Protein AF-A0A920PDF7-F1 (afdb_monomer)

Radius of gyration: 22.21 Å; Cα contacts (8 Å, |Δi|>4): 99; chains: 1; bounding box: 42×29×65 Å

Nearest PDB structures (foldseek):
  5xgu-assembly2_B  TM=8.754E-01  e=6.637E-08  Escherichia coli DEC6A
  5xgu-assembly1_A  TM=8.538E-01  e=9.259E-08  Escherichia coli DEC6A
  7did-assembly1_A  TM=8.863E-01  e=1.120E-05  Mycoplasmoides genitalium G37
  7dcy-assembly1_A  TM=8.753E-01  e=1.048E-05  Mycoplasmoides genitalium G37
  6d6r-assembly1_K  TM=7.369E-01  e=8.495E-04  Homo sapiens

Solvent-accessible surface area (backbone atoms only — not comparable to full-atom values): 8034 Å² total; per-residue (Å²): 137,87,86,71,81,82,87,69,58,58,78,65,80,87,43,36,76,98,75,75,34,67,77,78,79,69,58,93,46,46,92,85,32,70,64,18,48,48,48,58,54,52,51,52,54,54,71,73,45,90,67,83,89,70,93,71,76,83,53,72,65,50,48,51,54,18,51,51,52,37,50,50,51,54,51,50,55,51,50,52,52,51,53,51,51,53,52,48,52,61,64,47,62,86,49,70,92,66,86,79,61,60,47,80,78,45,79,55,99,63,29,36,33,33,35,34,61,101,46,99,42,75,46,78,49,68,62,131

Foldseek 3Di:
DPPDDDDFFAPDQPADVVVPGSHDFDADCVPPAVRNVVVVVVVVVVVVPPDDDDPDDPDPVSHVSRVVRRVVVVVVVVVVVVVVLVVLVVVCPVVPPHDFDWDFPAADPQFTWTQTPPRRHIDTDGDD

Secondary structure (DSSP, 8-state):
--SSPPP---SS---BGGGTBSS----S-TTT-HHHHHHHHHHHHHHHS--SS--PPPPHHHHHHHHHHHHHHHHHHHHHHHHHHHHHHHHGGGGTT----EEEEEEETTEEEEEESSS--EEEEE--

pLDDT: mean 88.41, std 11.27, range [51.91, 97.62]

Structure (mmCIF, N/CA/C/O backbone):
data_AF-A0A920PDF7-F1
#
_entry.id   AF-A0A920PDF7-F1
#
loop_
_atom_site.group_PDB
_atom_site.id
_atom_site.type_symbol
_atom_site.label_atom_id
_atom_site.label_alt_id
_atom_site.label_comp_id
_atom_site.label_asym_id
_atom_site.label_entity_id
_atom_site.label_seq_id
_atom_site.pdbx_PDB_ins_code
_atom_site.Cartn_x
_atom_site.Cartn_y
_atom_site.Cartn_z
_atom_site.occupancy
_atom_site.B_iso_or_equiv
_atom_site.auth_seq_id
_atom_site.auth_comp_id
_atom_site.auth_asym_id
_atom_site.auth_atom_id
_atom_site.pdbx_PDB_model_num
ATOM 1 N N . MET A 1 1 ? -10.737 -7.160 -1.649 1.00 52.16 1 MET A N 1
ATOM 2 C CA . MET A 1 1 ? -10.207 -8.232 -2.529 1.00 52.16 1 MET A CA 1
ATOM 3 C C . MET A 1 1 ? -8.946 -8.833 -1.899 1.00 52.16 1 MET A C 1
ATOM 5 O O . MET A 1 1 ? -7.897 -8.208 -1.963 1.00 52.16 1 MET A O 1
ATOM 9 N N . ARG A 1 2 ? -9.042 -9.983 -1.214 1.00 69.50 2 ARG A N 1
ATOM 10 C CA . ARG A 1 2 ? -7.902 -10.618 -0.501 1.00 69.50 2 ARG A CA 1
ATOM 11 C C . ARG A 1 2 ? -7.334 -11.860 -1.208 1.00 69.50 2 ARG A C 1
ATOM 13 O O . ARG A 1 2 ? -6.313 -12.382 -0.788 1.00 69.50 2 ARG A O 1
ATOM 20 N N . THR A 1 3 ? -7.988 -12.320 -2.272 1.00 79.25 3 THR A N 1
ATOM 21 C CA . THR A 1 3 ? -7.678 -13.577 -2.974 1.00 79.25 3 THR A CA 1
ATOM 22 C C . THR A 1 3 ? -6.736 -13.412 -4.168 1.00 79.25 3 THR A C 1
ATOM 24 O O . THR A 1 3 ? -6.178 -14.392 -4.650 1.00 79.25 3 THR A O 1
ATOM 27 N N . MET A 1 4 ? -6.544 -12.184 -4.657 1.00 86.44 4 MET A N 1
ATOM 28 C CA . MET A 1 4 ? -5.701 -11.915 -5.823 1.00 86.44 4 MET A CA 1
ATOM 29 C C . MET A 1 4 ? -4.222 -11.838 -5.439 1.00 86.44 4 MET A C 1
ATOM 31 O O . MET A 1 4 ? -3.861 -11.296 -4.392 1.00 86.44 4 MET A O 1
ATOM 35 N N . LYS A 1 5 ? -3.350 -12.333 -6.326 1.00 86.50 5 LYS A N 1
ATOM 36 C CA . LYS A 1 5 ? -1.901 -12.135 -6.198 1.00 86.50 5 LYS A CA 1
ATOM 37 C C . LYS A 1 5 ? -1.566 -10.650 -6.344 1.00 86.50 5 LYS A C 1
ATOM 39 O O . LYS A 1 5 ? -2.165 -9.948 -7.156 1.00 86.50 5 LYS A O 1
ATOM 44 N N . LYS A 1 6 ? -0.571 -10.183 -5.586 1.00 87.75 6 LYS A N 1
ATOM 45 C CA . LYS A 1 6 ? -0.028 -8.831 -5.756 1.00 87.75 6 LYS A CA 1
ATOM 46 C C . LYS A 1 6 ? 0.672 -8.719 -7.113 1.00 87.75 6 LYS A C 1
ATOM 48 O O . LYS A 1 6 ? 1.440 -9.609 -7.484 1.00 87.75 6 LYS A O 1
ATOM 53 N N . ALA A 1 7 ? 0.411 -7.629 -7.831 1.00 91.81 7 ALA A N 1
ATOM 54 C CA . ALA A 1 7 ? 1.152 -7.288 -9.039 1.00 91.81 7 ALA A CA 1
ATOM 55 C C . ALA A 1 7 ? 2.625 -6.995 -8.698 1.00 91.81 7 ALA A C 1
ATOM 57 O O . ALA A 1 7 ? 2.946 -6.598 -7.577 1.00 91.81 7 ALA A O 1
ATOM 58 N N . ARG A 1 8 ? 3.522 -7.224 -9.661 1.00 92.75 8 ARG A N 1
ATOM 59 C CA . ARG A 1 8 ? 4.964 -6.976 -9.531 1.00 92.75 8 ARG A CA 1
ATOM 60 C C . ARG A 1 8 ? 5.560 -6.569 -10.869 1.00 92.75 8 ARG A C 1
ATOM 62 O O . ARG A 1 8 ? 5.058 -6.993 -11.911 1.00 92.75 8 ARG A O 1
ATOM 69 N N . TYR A 1 9 ? 6.664 -5.831 -10.840 1.00 93.44 9 TYR A N 1
ATOM 70 C CA . TYR A 1 9 ? 7.480 -5.644 -12.036 1.00 93.44 9 TYR A CA 1
ATOM 71 C C . TYR A 1 9 ? 8.238 -6.936 -12.342 1.00 93.44 9 TYR A C 1
ATOM 73 O O . TYR A 1 9 ? 8.679 -7.654 -11.442 1.00 93.44 9 TYR A O 1
ATOM 81 N N . SER A 1 10 ? 8.382 -7.249 -13.624 1.00 90.38 10 SER A N 1
ATOM 82 C CA . SER A 1 10 ? 9.150 -8.398 -14.093 1.00 90.38 10 SER A CA 1
ATOM 83 C C . SER A 1 10 ? 9.658 -8.129 -15.503 1.00 90.38 10 SER A C 1
ATOM 85 O O . SER A 1 10 ? 8.970 -7.486 -16.292 1.00 90.38 10 SER A O 1
ATOM 87 N N . GLU A 1 11 ? 10.836 -8.658 -15.839 1.00 84.81 11 GLU A N 1
ATOM 88 C CA . GLU A 1 11 ? 11.276 -8.717 -17.239 1.00 84.81 11 GLU A CA 1
ATOM 89 C C . GLU A 1 11 ? 10.453 -9.724 -18.056 1.00 84.81 11 GLU A C 1
ATOM 91 O O . GLU A 1 11 ? 10.360 -9.621 -19.281 1.00 84.81 11 GLU A O 1
ATOM 96 N N . SER A 1 12 ? 9.887 -10.725 -17.372 1.00 80.69 12 SER A N 1
ATOM 97 C CA . SER A 1 12 ? 9.023 -11.723 -17.985 1.00 80.69 12 SER A CA 1
ATOM 98 C C . SER A 1 12 ? 7.666 -11.101 -18.311 1.00 80.69 12 SER A C 1
ATOM 100 O O . SER A 1 12 ? 7.287 -10.077 -17.743 1.00 80.69 12 SER A O 1
ATOM 102 N N . LYS A 1 13 ? 6.917 -11.718 -19.230 1.00 76.69 13 LYS A N 1
ATOM 103 C CA . LYS A 1 13 ? 5.597 -11.244 -19.669 1.00 76.69 13 LYS A CA 1
ATOM 104 C C . LYS A 1 13 ? 4.476 -12.105 -19.065 1.00 76.69 13 LYS A C 1
ATOM 106 O O . LYS A 1 13 ? 3.869 -12.876 -19.801 1.00 76.69 13 LYS A O 1
ATOM 111 N N . PRO A 1 14 ? 4.192 -12.034 -17.751 1.00 77.69 14 PRO A N 1
ATOM 112 C CA . PRO A 1 14 ? 3.172 -12.881 -17.135 1.00 77.69 14 PRO A CA 1
ATOM 113 C C . PRO A 1 14 ? 1.732 -12.452 -17.470 1.00 77.69 14 PRO A C 1
ATOM 115 O O . PRO A 1 14 ? 0.797 -13.144 -17.080 1.00 77.69 14 PRO A O 1
ATOM 118 N N . GLY A 1 15 ? 1.544 -11.312 -18.146 1.00 88.25 15 GLY A N 1
ATOM 119 C CA . GLY A 1 15 ? 0.241 -10.672 -18.319 1.00 88.25 15 GLY A CA 1
ATOM 120 C C . GLY A 1 15 ? -0.255 -9.972 -17.052 1.00 88.25 15 GLY A C 1
ATOM 121 O O . GLY A 1 15 ? 0.361 -10.044 -15.986 1.00 88.25 15 GLY A O 1
ATOM 122 N N . HIS A 1 16 ? -1.373 -9.260 -17.175 1.00 93.62 16 HIS A N 1
ATOM 123 C CA . HIS A 1 16 ? -2.021 -8.554 -16.076 1.00 93.62 16 HIS A CA 1
ATOM 124 C C . HIS A 1 16 ? -3.463 -9.037 -15.902 1.00 93.62 16 HIS A C 1
ATOM 126 O O . HIS A 1 16 ? -4.397 -8.476 -16.474 1.00 93.62 16 HIS A O 1
ATOM 132 N N . TYR A 1 17 ? -3.644 -10.054 -15.052 1.00 91.31 17 TYR A N 1
ATOM 133 C CA . TYR A 1 17 ? -4.920 -10.750 -14.845 1.00 91.31 17 TYR A CA 1
ATOM 134 C C . TYR A 1 17 ? -6.102 -9.804 -14.591 1.00 91.31 17 TYR A C 1
ATOM 136 O O . TYR A 1 17 ? -7.077 -9.827 -15.331 1.00 91.31 17 TYR A O 1
ATOM 144 N N . CYS A 1 18 ? -5.989 -8.899 -13.611 1.00 90.69 18 CYS A N 1
ATOM 145 C CA . CYS A 1 18 ? -7.093 -8.003 -13.243 1.00 90.69 18 CYS A CA 1
ATOM 146 C C . CYS A 1 18 ? -7.454 -6.967 -14.320 1.00 90.69 18 CYS A C 1
ATOM 148 O O . CYS A 1 18 ? -8.488 -6.323 -14.198 1.00 90.69 18 CYS A O 1
ATOM 150 N N . LEU A 1 19 ? -6.601 -6.774 -15.332 1.00 92.25 19 LEU A N 1
ATOM 151 C CA . LEU A 1 19 ? -6.864 -5.857 -16.445 1.00 92.25 19 LEU A CA 1
ATOM 152 C C . LEU A 1 19 ? -7.193 -6.605 -17.746 1.00 92.25 19 LEU A C 1
ATOM 154 O O . LEU A 1 19 ? -7.508 -5.965 -18.739 1.00 92.25 19 LEU A O 1
ATOM 158 N N . GLY A 1 20 ? -7.084 -7.938 -17.770 1.00 93.50 20 GLY A N 1
ATOM 159 C CA . GLY A 1 20 ? -7.307 -8.734 -18.979 1.00 93.50 20 GLY A CA 1
ATOM 160 C C . GLY A 1 20 ? -6.288 -8.500 -20.102 1.00 93.50 20 GLY A C 1
ATOM 161 O O . GLY A 1 20 ? -6.557 -8.866 -21.241 1.00 93.50 20 GLY A O 1
ATOM 162 N N . PHE A 1 21 ? -5.124 -7.902 -19.818 1.00 93.81 21 PHE A N 1
ATOM 163 C CA . PHE A 1 21 ? -4.102 -7.623 -20.834 1.00 93.81 21 PHE A CA 1
ATOM 164 C C . PHE A 1 21 ? -2.972 -8.649 -20.815 1.00 93.81 21 PHE A C 1
ATOM 166 O O . PHE A 1 21 ? -2.384 -8.927 -19.769 1.00 93.81 21 PHE A O 1
ATOM 173 N N . GLU A 1 22 ? -2.591 -9.143 -21.992 1.00 92.06 22 GLU A N 1
ATOM 174 C CA . GLU A 1 22 ? -1.417 -10.010 -22.158 1.00 92.06 22 GLU A CA 1
ATOM 175 C C . GLU A 1 22 ? -0.101 -9.239 -21.957 1.00 92.06 22 GLU A C 1
ATOM 177 O O . GLU A 1 22 ? 0.888 -9.765 -21.439 1.00 92.06 22 GLU A O 1
ATOM 182 N N . HIS A 1 23 ? -0.074 -7.964 -22.348 1.00 91.62 23 HIS A N 1
ATOM 183 C CA . HIS A 1 23 ? 1.090 -7.094 -22.225 1.00 91.62 23 HIS A CA 1
ATOM 184 C C . HIS A 1 23 ? 0.690 -5.791 -21.544 1.00 91.62 23 HIS A C 1
ATOM 186 O O . HIS A 1 23 ? -0.129 -5.033 -22.056 1.00 91.62 23 HIS A O 1
ATOM 192 N N . TYR A 1 24 ? 1.295 -5.526 -20.389 1.00 93.00 24 TYR A N 1
ATOM 193 C CA . TYR A 1 24 ? 1.068 -4.308 -19.626 1.00 93.00 24 TYR A CA 1
ATOM 194 C C . TYR A 1 24 ? 2.375 -3.838 -18.992 1.00 93.00 24 TYR A C 1
ATOM 196 O O . TYR A 1 24 ? 3.153 -4.645 -18.485 1.00 93.00 24 TYR A O 1
ATOM 204 N N . ALA A 1 25 ? 2.605 -2.529 -19.018 1.00 92.62 25 ALA A N 1
ATOM 205 C CA . ALA A 1 25 ? 3.722 -1.884 -18.346 1.00 92.62 25 ALA A CA 1
ATOM 206 C C . ALA A 1 25 ? 3.309 -0.480 -17.895 1.00 92.62 25 ALA A C 1
ATOM 208 O O . ALA A 1 25 ? 2.562 0.211 -18.589 1.00 92.62 25 ALA A O 1
ATOM 209 N N . HIS A 1 26 ? 3.827 -0.038 -16.749 1.00 95.12 26 HIS A N 1
ATOM 210 C CA . HIS A 1 26 ? 3.691 1.355 -16.340 1.00 95.12 26 HIS A CA 1
ATOM 211 C C . HIS A 1 26 ? 4.575 2.264 -17.209 1.00 95.12 26 HIS A C 1
ATOM 213 O O . HIS A 1 26 ? 5.705 1.916 -17.548 1.00 95.12 26 HIS A O 1
ATOM 219 N N . PHE A 1 27 ? 4.047 3.434 -17.578 1.00 94.56 27 PHE A N 1
ATOM 220 C CA . PHE A 1 27 ? 4.717 4.377 -18.484 1.00 94.56 27 PHE A CA 1
ATOM 221 C C . PHE A 1 27 ? 4.468 5.856 -18.150 1.00 94.56 27 PHE A C 1
ATOM 223 O O . PHE A 1 27 ? 5.314 6.709 -18.395 1.00 94.56 27 PHE A O 1
ATOM 230 N N . THR A 1 28 ? 3.301 6.184 -17.601 1.00 95.94 28 THR A N 1
ATOM 231 C CA . THR A 1 28 ? 2.779 7.556 -17.531 1.00 95.94 28 THR A CA 1
ATOM 232 C C . THR A 1 28 ? 3.232 8.358 -16.309 1.00 95.94 28 THR A C 1
ATOM 234 O O . THR A 1 28 ? 2.752 9.468 -16.096 1.00 95.94 28 THR A O 1
ATOM 237 N N . SER A 1 29 ? 4.110 7.837 -15.448 1.00 96.69 29 SER A N 1
ATOM 238 C CA . SER A 1 29 ? 4.519 8.527 -14.211 1.00 96.69 29 SER A CA 1
ATOM 239 C C . SER A 1 29 ? 6.020 8.413 -13.881 1.00 96.69 29 SER A C 1
ATOM 241 O O . SER A 1 29 ? 6.369 8.009 -12.768 1.00 96.69 29 SER A O 1
ATOM 243 N N . PRO A 1 30 ? 6.926 8.830 -14.790 1.00 95.12 30 PRO A N 1
ATOM 244 C CA . PRO A 1 30 ? 8.381 8.710 -14.614 1.00 95.12 30 PRO A CA 1
ATOM 245 C C . PRO A 1 30 ? 8.958 9.519 -13.443 1.00 95.12 30 PRO A C 1
ATOM 247 O O . PRO A 1 30 ? 10.041 9.197 -12.968 1.00 95.12 30 PRO A O 1
ATOM 250 N N . ILE A 1 31 ? 8.252 10.548 -12.960 1.00 96.88 31 ILE A N 1
ATOM 251 C CA . ILE A 1 31 ? 8.692 11.370 -11.816 1.00 96.88 31 ILE A CA 1
ATOM 252 C C . ILE A 1 31 ? 8.615 10.587 -10.495 1.00 96.88 31 ILE A C 1
ATOM 254 O O . ILE A 1 31 ? 9.428 10.800 -9.604 1.00 96.88 31 ILE A O 1
ATOM 258 N N . ARG A 1 32 ? 7.652 9.666 -10.365 1.00 96.19 32 ARG A N 1
ATOM 259 C CA . ARG A 1 32 ? 7.334 8.974 -9.099 1.00 96.19 32 ARG A CA 1
ATOM 260 C C . ARG A 1 32 ? 7.467 7.450 -9.157 1.00 96.19 32 ARG A C 1
ATOM 262 O O . ARG A 1 32 ? 7.263 6.787 -8.147 1.00 96.19 32 ARG A O 1
ATOM 269 N N . ARG A 1 33 ? 7.776 6.880 -10.326 1.00 95.81 33 ARG A N 1
ATOM 270 C CA . ARG A 1 33 ? 7.992 5.439 -10.525 1.00 95.81 33 ARG A CA 1
ATOM 271 C C . ARG A 1 33 ? 9.218 5.218 -11.401 1.00 95.81 33 ARG A C 1
ATOM 273 O O . ARG A 1 33 ? 9.239 5.616 -1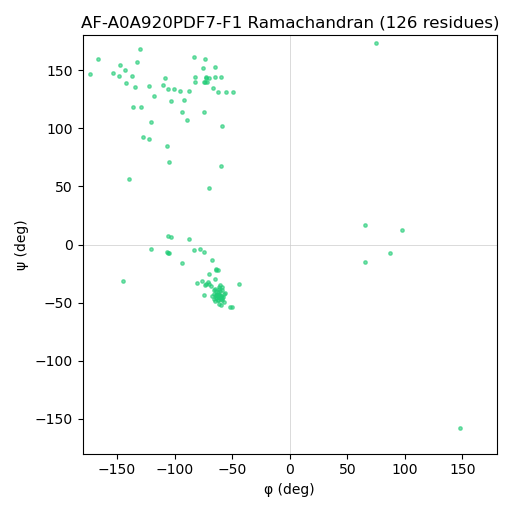2.563 1.00 95.81 33 ARG A O 1
ATOM 280 N N . TYR A 1 34 ? 10.231 4.552 -10.854 1.00 95.81 34 TYR A N 1
ATOM 281 C CA . TYR A 1 34 ? 11.461 4.265 -11.593 1.00 95.81 34 TYR A CA 1
ATOM 282 C C . TYR A 1 34 ? 11.240 3.381 -12.841 1.00 95.81 34 TYR A C 1
ATOM 284 O O . TYR A 1 34 ? 11.828 3.685 -13.881 1.00 95.81 34 TYR A O 1
ATOM 292 N N . PRO A 1 35 ? 10.349 2.367 -12.833 1.00 95.12 35 PRO A N 1
ATOM 293 C CA . PRO A 1 35 ? 10.032 1.604 -14.045 1.00 95.12 35 PRO A CA 1
ATOM 294 C C . PRO A 1 35 ? 9.532 2.471 -15.212 1.00 95.12 35 PRO A C 1
ATOM 296 O O . PRO A 1 35 ? 10.005 2.309 -16.337 1.00 95.12 35 PRO A O 1
ATOM 299 N N . ASP A 1 36 ? 8.675 3.462 -14.948 1.00 95.62 36 ASP A N 1
ATOM 300 C CA . ASP A 1 36 ? 8.177 4.416 -15.949 1.00 95.62 36 ASP A CA 1
ATOM 301 C C . ASP A 1 36 ? 9.289 5.299 -16.538 1.00 95.62 36 ASP A C 1
ATOM 303 O O . ASP A 1 36 ? 9.137 5.820 -17.639 1.00 95.62 36 ASP A O 1
ATOM 307 N N . LEU A 1 37 ? 10.420 5.466 -15.844 1.00 94.94 37 LEU A N 1
ATOM 308 C CA . LEU A 1 37 ? 11.610 6.145 -16.367 1.00 94.94 37 LEU A CA 1
ATOM 309 C C . LEU A 1 37 ? 12.451 5.220 -17.263 1.00 94.94 37 LEU A C 1
ATOM 311 O O . LEU A 1 37 ? 13.082 5.669 -18.224 1.00 94.94 37 LEU A O 1
ATOM 315 N N . VAL A 1 38 ? 12.468 3.921 -16.960 1.00 92.94 38 VAL A N 1
ATOM 316 C CA . VAL A 1 38 ? 13.233 2.903 -17.694 1.00 92.94 38 VAL A CA 1
ATOM 317 C C . VAL A 1 38 ? 12.578 2.573 -19.038 1.00 92.94 38 VAL A C 1
ATOM 319 O O . VAL A 1 38 ? 13.272 2.533 -20.057 1.00 92.94 38 VAL A O 1
ATOM 322 N N . VAL A 1 39 ? 11.254 2.410 -19.081 1.00 92.00 39 VAL A N 1
ATOM 323 C CA . VAL A 1 39 ? 10.501 2.087 -20.309 1.00 92.00 39 VAL A CA 1
ATOM 324 C C . VAL A 1 39 ? 10.799 3.043 -21.483 1.00 92.00 39 VAL A C 1
ATOM 326 O O . VAL A 1 39 ? 11.220 2.561 -22.538 1.00 92.00 39 VAL A O 1
ATOM 329 N N . PRO A 1 40 ? 10.684 4.382 -21.361 1.00 91.06 40 PRO A N 1
ATOM 330 C CA . PRO A 1 40 ? 10.990 5.295 -22.462 1.00 91.06 40 PRO A CA 1
ATOM 331 C C . PRO A 1 40 ? 12.468 5.268 -22.873 1.00 91.06 40 PRO A C 1
ATOM 333 O O . PRO A 1 40 ? 12.772 5.487 -24.046 1.00 91.06 40 PRO A O 1
ATOM 336 N N . ARG A 1 41 ? 13.406 4.980 -21.955 1.00 90.62 41 ARG A N 1
ATOM 337 C CA . ARG A 1 41 ? 14.834 4.810 -22.295 1.00 90.62 41 ARG A CA 1
ATOM 338 C C . ARG A 1 41 ? 15.042 3.581 -23.175 1.00 90.62 41 ARG A C 1
ATOM 340 O O . ARG A 1 41 ? 15.779 3.653 -24.159 1.00 90.62 41 ARG A O 1
ATOM 347 N N . ILE A 1 42 ? 14.361 2.484 -22.848 1.00 88.06 42 ILE A N 1
ATOM 348 C CA . ILE A 1 42 ? 14.351 1.265 -23.658 1.00 88.06 42 ILE A CA 1
ATOM 349 C C . ILE A 1 42 ? 13.759 1.566 -25.040 1.00 88.06 42 ILE A C 1
ATOM 351 O O . ILE A 1 42 ? 14.418 1.293 -26.042 1.00 88.06 42 ILE A O 1
ATOM 355 N N . ILE A 1 43 ? 12.583 2.200 -25.109 1.00 88.12 43 ILE A N 1
ATOM 356 C CA . ILE A 1 43 ? 11.927 2.564 -26.378 1.00 88.12 43 ILE A CA 1
ATOM 357 C C . ILE A 1 43 ? 12.848 3.436 -27.244 1.00 88.12 43 ILE A C 1
ATOM 359 O O . ILE A 1 43 ? 13.098 3.104 -28.399 1.00 88.12 43 ILE A O 1
ATOM 363 N N . LYS A 1 44 ? 13.437 4.506 -26.689 1.00 88.44 44 LYS A N 1
ATOM 364 C CA . LYS A 1 44 ? 14.379 5.376 -27.421 1.00 88.44 44 LYS A CA 1
ATOM 365 C C . LYS A 1 44 ? 15.594 4.611 -27.950 1.00 88.44 44 LYS A C 1
ATOM 367 O O . LYS A 1 44 ? 16.041 4.874 -29.065 1.00 88.44 44 LYS A O 1
ATOM 372 N N . LYS A 1 45 ? 16.132 3.666 -27.171 1.00 84.06 45 LYS A N 1
ATOM 373 C CA . LYS A 1 45 ? 17.240 2.804 -27.604 1.00 84.06 45 LYS A CA 1
ATOM 374 C C . LYS A 1 45 ? 16.830 1.917 -28.783 1.00 84.06 45 LYS A C 1
ATOM 376 O O . LYS A 1 45 ? 17.623 1.769 -29.706 1.00 84.06 45 LYS A O 1
ATOM 381 N N . TYR A 1 46 ? 15.611 1.378 -28.775 1.00 80.75 46 TYR A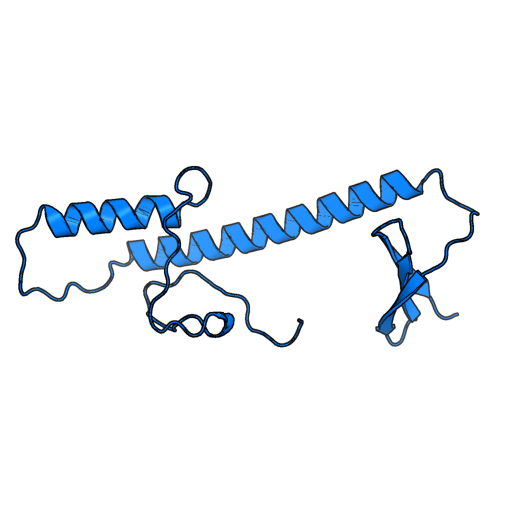 N 1
ATOM 382 C CA . TYR A 1 46 ? 15.070 0.605 -29.896 1.00 80.75 46 TYR A CA 1
ATOM 383 C C . TYR A 1 46 ? 14.791 1.457 -31.137 1.00 80.75 46 TYR A C 1
ATOM 385 O O . TYR A 1 46 ? 15.030 0.981 -32.235 1.00 80.75 46 TYR A O 1
ATOM 393 N N . LEU A 1 47 ? 14.349 2.708 -30.987 1.00 83.94 47 LEU A N 1
ATOM 394 C CA . LEU A 1 47 ? 14.091 3.598 -32.127 1.00 83.94 47 LEU A CA 1
ATOM 395 C C . LEU A 1 47 ? 15.377 4.109 -32.800 1.00 83.94 47 LEU A C 1
ATOM 397 O O . LEU A 1 47 ? 15.400 4.296 -34.010 1.00 83.94 47 LEU A O 1
ATOM 401 N N . LYS A 1 48 ? 16.455 4.338 -32.035 1.00 80.19 48 LYS A N 1
ATOM 402 C CA . LYS A 1 48 ? 17.755 4.786 -32.582 1.00 80.19 48 LYS A CA 1
ATOM 403 C C . LYS A 1 48 ? 18.544 3.668 -33.257 1.00 80.19 48 LYS A C 1
ATOM 405 O O . LYS A 1 48 ? 19.342 3.916 -34.155 1.00 80.19 48 LYS A O 1
ATOM 410 N N . ILE A 1 49 ? 18.383 2.445 -32.770 1.00 67.06 49 ILE A N 1
ATOM 411 C CA . ILE A 1 49 ? 19.056 1.275 -33.309 1.00 67.06 49 ILE A CA 1
ATOM 412 C C . ILE A 1 49 ? 18.136 0.722 -34.401 1.00 67.06 49 ILE A C 1
ATOM 414 O O . ILE A 1 49 ? 17.113 0.132 -34.084 1.00 67.06 49 ILE A O 1
ATOM 418 N N . ASN A 1 50 ? 18.502 0.887 -35.674 1.00 59.19 50 ASN A N 1
ATOM 419 C CA . ASN A 1 50 ? 17.745 0.403 -36.839 1.00 59.19 50 ASN A CA 1
ATOM 420 C C . ASN A 1 50 ? 17.788 -1.144 -36.958 1.00 59.19 50 ASN A C 1
ATOM 422 O O . ASN A 1 50 ? 18.160 -1.707 -37.984 1.00 59.19 50 ASN A O 1
ATOM 426 N N . VAL A 1 51 ? 17.515 -1.863 -35.864 1.00 55.69 51 VAL A N 1
ATOM 427 C CA . VAL A 1 51 ? 17.674 -3.317 -35.750 1.00 55.69 51 VAL A CA 1
ATOM 428 C C . VAL A 1 51 ? 16.304 -3.962 -35.770 1.00 55.69 51 VAL A C 1
ATOM 430 O O . VAL A 1 51 ? 15.728 -4.362 -34.760 1.00 55.69 51 VAL A O 1
ATOM 433 N N . LEU A 1 52 ? 15.855 -4.169 -36.999 1.00 54.12 52 LEU A N 1
ATOM 434 C CA . LEU A 1 52 ? 15.284 -5.450 -37.366 1.00 54.12 52 LEU A CA 1
ATOM 435 C C . LEU A 1 52 ? 16.337 -6.544 -37.043 1.00 54.12 52 LEU A C 1
ATOM 437 O O . LEU A 1 52 ? 17.493 -6.432 -37.443 1.00 54.12 52 LEU A O 1
ATOM 441 N N . LYS A 1 53 ? 15.925 -7.619 -36.352 1.00 51.91 53 LYS A N 1
ATOM 442 C CA . LYS A 1 53 ? 16.549 -8.972 -36.357 1.00 51.91 53 LYS A CA 1
ATOM 443 C C . LYS A 1 53 ? 17.544 -9.440 -35.270 1.00 51.91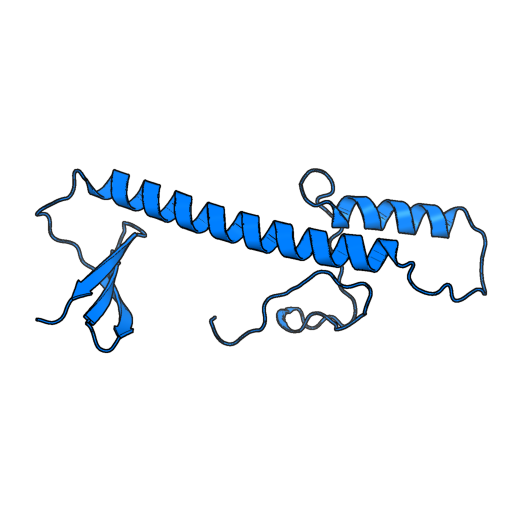 53 LYS A C 1
ATOM 445 O O . LYS A 1 53 ? 18.067 -10.539 -35.428 1.00 51.91 53 LYS A O 1
ATOM 450 N N . LYS A 1 54 ? 17.753 -8.789 -34.115 1.00 52.41 54 LYS A N 1
ATOM 451 C CA . LYS A 1 54 ? 18.426 -9.480 -32.976 1.00 52.41 54 LYS A CA 1
ATOM 45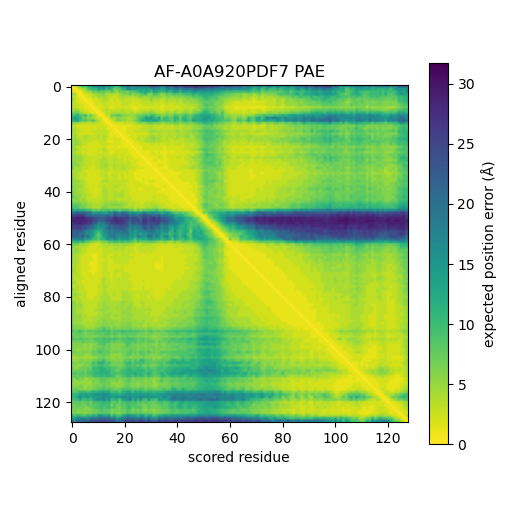2 C C . LYS A 1 54 ? 17.554 -9.540 -31.723 1.00 52.41 54 LYS A C 1
ATOM 454 O O . LYS A 1 54 ? 17.428 -8.550 -31.008 1.00 52.41 54 LYS A O 1
ATOM 459 N N . LYS A 1 55 ? 17.009 -10.734 -31.429 1.00 53.44 55 LYS A N 1
ATOM 460 C CA . LYS A 1 55 ? 16.475 -11.087 -30.102 1.00 53.44 55 LYS A CA 1
ATOM 461 C C . LYS A 1 55 ? 17.616 -10.933 -29.095 1.00 53.44 55 LYS A C 1
ATOM 463 O O . LYS A 1 55 ? 18.521 -11.762 -29.047 1.00 53.44 55 LYS A O 1
ATOM 468 N N . ARG A 1 56 ? 17.615 -9.841 -28.333 1.00 59.91 56 ARG A N 1
ATOM 469 C CA . ARG A 1 56 ? 18.541 -9.664 -27.214 1.00 59.91 56 ARG A CA 1
ATOM 470 C C . ARG A 1 56 ? 17.914 -10.285 -25.973 1.00 59.91 56 ARG A C 1
ATOM 472 O O . ARG A 1 56 ? 16.737 -10.055 -25.709 1.00 59.91 56 ARG A O 1
ATOM 479 N N . LYS A 1 57 ? 18.696 -11.088 -25.246 1.00 59.25 57 LYS A N 1
ATOM 480 C CA . LYS A 1 57 ? 18.294 -11.583 -23.928 1.00 59.25 57 LYS A CA 1
ATOM 481 C C . LYS A 1 57 ? 18.065 -10.380 -22.999 1.00 59.25 57 LYS A C 1
ATOM 483 O O . LYS A 1 57 ? 18.797 -9.391 -23.138 1.00 59.25 57 LYS A O 1
ATOM 488 N N . PRO A 1 58 ? 17.076 -10.443 -22.094 1.00 61.88 58 PRO A N 1
ATOM 489 C CA . PRO A 1 58 ? 16.970 -9.483 -21.004 1.00 61.88 58 PRO A CA 1
ATOM 490 C C . PRO A 1 58 ? 18.328 -9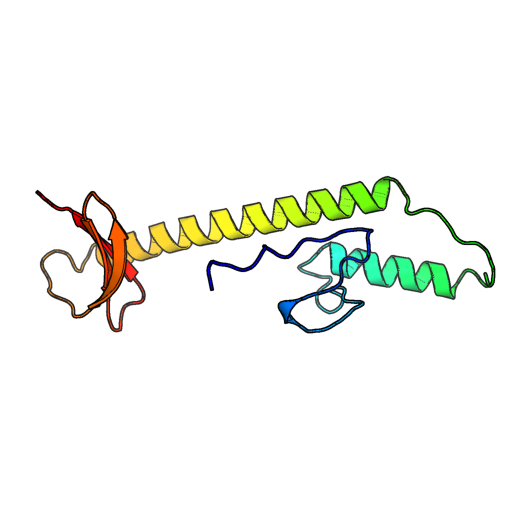.364 -20.308 1.00 61.88 58 PRO A C 1
ATOM 492 O O . PRO A 1 58 ? 18.999 -10.369 -20.071 1.00 61.88 58 PRO A O 1
ATOM 495 N N . SER A 1 59 ? 18.799 -8.139 -20.082 1.00 73.19 59 SER A N 1
ATOM 496 C CA . SER A 1 59 ? 20.035 -7.952 -19.324 1.00 73.19 59 SER A CA 1
ATOM 497 C C . SER A 1 59 ? 19.761 -8.258 -17.858 1.00 73.19 59 SER A C 1
ATOM 499 O O . SER A 1 59 ? 18.718 -7.833 -17.367 1.00 73.19 59 SER A O 1
ATOM 501 N N . SER A 1 60 ? 20.722 -8.850 -17.147 1.00 82.81 60 SER A N 1
ATOM 502 C CA . SER A 1 60 ? 20.695 -9.005 -15.680 1.00 82.81 60 SER A CA 1
ATOM 503 C C . SER A 1 60 ? 20.252 -7.729 -14.947 1.00 82.81 60 SER A C 1
ATOM 505 O O . SER A 1 60 ? 19.504 -7.790 -13.980 1.00 82.81 60 SER A O 1
ATOM 507 N N . LEU A 1 61 ? 20.613 -6.562 -15.487 1.00 87.12 61 LEU A N 1
ATOM 508 C CA . LEU A 1 61 ? 20.187 -5.255 -14.992 1.00 87.12 61 LEU A CA 1
ATOM 509 C C . LEU A 1 61 ? 18.655 -5.043 -14.975 1.00 87.12 61 LEU A C 1
ATOM 511 O O . LEU A 1 61 ? 18.145 -4.380 -14.084 1.00 87.12 61 LEU A O 1
ATOM 515 N N . LEU A 1 62 ? 17.895 -5.561 -15.949 1.00 88.75 62 LEU A N 1
ATOM 516 C CA . LEU A 1 62 ? 16.432 -5.386 -15.982 1.00 88.75 62 LEU A CA 1
ATOM 517 C C . LEU A 1 62 ? 15.737 -6.249 -14.931 1.00 88.75 62 LEU A C 1
ATOM 519 O O . LEU A 1 62 ? 14.738 -5.809 -14.358 1.00 88.75 62 LEU A O 1
ATOM 523 N N . MET A 1 63 ? 16.276 -7.440 -14.672 1.00 90.44 63 MET A N 1
ATOM 524 C CA . MET A 1 63 ? 15.837 -8.299 -13.578 1.00 90.44 63 MET A CA 1
ATOM 525 C C . MET A 1 63 ? 16.019 -7.580 -12.238 1.00 90.44 63 MET A C 1
ATOM 527 O O . MET A 1 63 ? 15.041 -7.391 -11.518 1.00 90.44 63 MET A O 1
ATOM 531 N N . GLU A 1 64 ? 17.222 -7.063 -11.976 1.00 92.88 64 GLU A N 1
ATOM 532 C CA . GLU A 1 64 ? 17.551 -6.324 -10.750 1.00 92.88 64 GLU A CA 1
ATOM 533 C C . GLU A 1 64 ? 16.661 -5.085 -10.560 1.00 92.88 64 GLU A C 1
ATOM 535 O O . GLU A 1 64 ? 16.042 -4.910 -9.510 1.00 92.88 64 GLU A O 1
ATOM 540 N N . ILE A 1 65 ? 16.500 -4.264 -11.606 1.00 93.75 65 ILE A N 1
ATOM 541 C CA . ILE A 1 65 ? 15.610 -3.091 -11.582 1.00 93.75 65 ILE A CA 1
ATOM 542 C C . ILE A 1 65 ? 14.170 -3.497 -11.242 1.00 93.75 65 ILE A C 1
ATOM 544 O O . ILE A 1 65 ? 13.498 -2.800 -10.476 1.00 93.75 65 ILE A O 1
ATOM 548 N N . SER A 1 66 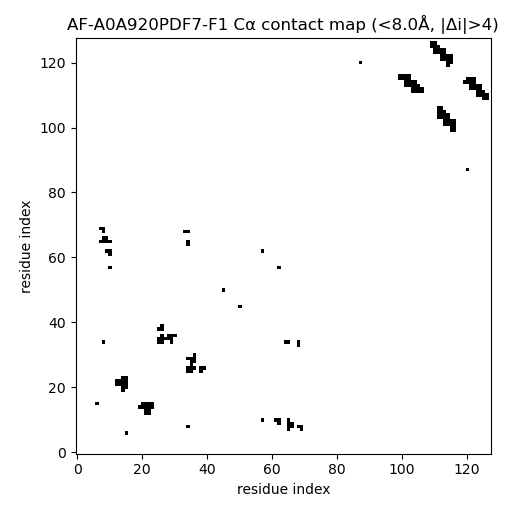? 13.675 -4.592 -11.824 1.00 93.69 66 SER A N 1
ATOM 549 C CA . SER A 1 66 ? 12.301 -5.062 -11.615 1.00 93.69 66 SER A CA 1
ATOM 550 C C . SER A 1 66 ? 12.084 -5.556 -10.183 1.00 93.69 66 SER A C 1
ATOM 552 O O . SER A 1 66 ? 11.083 -5.204 -9.548 1.00 93.69 66 SER A O 1
ATOM 554 N N . GLU A 1 67 ? 13.027 -6.336 -9.657 1.00 94.44 67 GLU A N 1
ATOM 555 C CA . GLU A 1 67 ? 12.992 -6.846 -8.285 1.00 94.44 67 GLU A CA 1
ATOM 556 C C . GLU A 1 67 ? 13.083 -5.709 -7.268 1.00 94.44 67 GLU A C 1
ATOM 558 O O . GLU A 1 67 ? 12.222 -5.599 -6.390 1.00 94.44 67 GLU A O 1
ATOM 563 N N . GLN A 1 68 ? 14.048 -4.804 -7.440 1.00 96.25 68 GLN A N 1
ATOM 564 C CA . GLN A 1 68 ? 14.217 -3.650 -6.563 1.00 96.25 68 GLN A CA 1
ATOM 565 C C . GLN A 1 68 ? 12.982 -2.744 -6.584 1.00 96.25 68 GLN A C 1
ATOM 567 O O . GLN A 1 68 ? 12.496 -2.349 -5.525 1.00 96.25 68 GLN A O 1
ATOM 572 N N . SER A 1 69 ? 12.432 -2.445 -7.766 1.00 96.69 69 SER A N 1
ATOM 573 C CA . SER A 1 69 ? 11.235 -1.598 -7.883 1.00 96.69 69 SER A CA 1
ATOM 574 C C . SER A 1 69 ? 10.029 -2.231 -7.187 1.00 96.69 69 S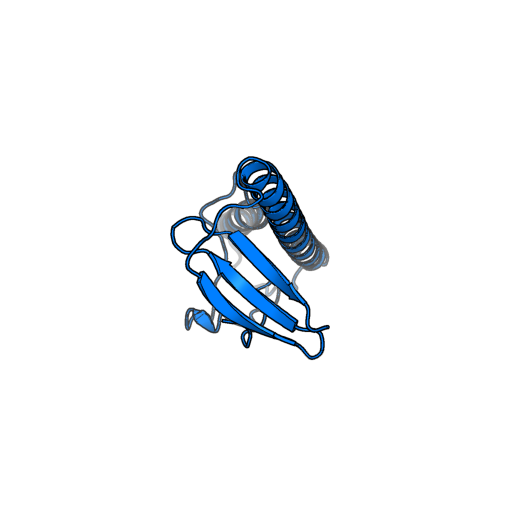ER A C 1
ATOM 576 O O . SER A 1 69 ? 9.296 -1.541 -6.483 1.00 96.69 69 SER A O 1
ATOM 578 N N . THR A 1 70 ? 9.858 -3.550 -7.321 1.00 96.12 70 THR A N 1
ATOM 579 C CA . THR A 1 70 ? 8.792 -4.292 -6.631 1.00 96.12 70 THR A CA 1
ATOM 580 C C . THR A 1 70 ? 8.983 -4.248 -5.115 1.00 96.12 70 THR A C 1
ATOM 582 O O . THR A 1 70 ? 8.033 -3.993 -4.375 1.00 96.12 70 THR A O 1
ATOM 585 N N . HIS A 1 71 ? 10.209 -4.471 -4.634 1.00 96.94 71 HIS A N 1
ATOM 586 C CA . HIS A 1 71 ? 10.506 -4.451 -3.205 1.00 96.94 71 HIS A CA 1
ATOM 587 C C . HIS A 1 71 ? 10.276 -3.062 -2.593 1.00 96.94 71 HIS A C 1
ATOM 589 O O . HIS A 1 71 ? 9.655 -2.949 -1.535 1.00 96.94 71 HIS A O 1
ATOM 595 N N . MET A 1 72 ? 10.712 -2.002 -3.281 1.00 97.25 72 MET A N 1
ATOM 596 C CA . MET A 1 72 ? 10.493 -0.623 -2.842 1.00 97.25 72 MET A CA 1
ATOM 597 C C . MET A 1 72 ? 9.010 -0.242 -2.840 1.00 97.25 72 MET A C 1
ATOM 599 O O . MET A 1 72 ? 8.571 0.416 -1.901 1.00 97.25 72 MET A O 1
ATOM 603 N N . GLU A 1 73 ? 8.226 -0.692 -3.824 1.00 96.38 73 GLU A N 1
ATOM 604 C CA . GLU A 1 73 ? 6.775 -0.461 -3.851 1.00 96.38 73 GLU A CA 1
ATOM 605 C C . GLU A 1 73 ? 6.083 -1.123 -2.652 1.00 96.38 73 GLU A C 1
ATOM 607 O O . GLU A 1 73 ? 5.336 -0.471 -1.923 1.00 96.38 73 GLU A O 1
ATOM 612 N N . ILE A 1 74 ? 6.402 -2.389 -2.369 1.00 95.69 74 ILE A N 1
ATOM 613 C CA . ILE A 1 74 ? 5.854 -3.103 -1.206 1.00 95.69 74 ILE A CA 1
ATOM 614 C C . ILE A 1 74 ? 6.255 -2.414 0.104 1.00 95.69 74 ILE A C 1
ATOM 616 O O . ILE A 1 74 ? 5.417 -2.261 0.996 1.00 95.69 74 ILE A O 1
ATOM 620 N N . LYS A 1 75 ? 7.519 -1.990 0.222 1.00 96.69 75 LYS A N 1
ATOM 621 C CA . LYS A 1 75 ? 8.023 -1.282 1.403 1.00 96.69 75 LYS A CA 1
ATOM 622 C C . LYS A 1 75 ? 7.296 0.047 1.608 1.00 96.69 75 LYS A C 1
ATOM 624 O O . LYS A 1 75 ? 6.834 0.307 2.716 1.00 96.69 75 LYS A O 1
ATOM 629 N N . ALA A 1 76 ? 7.146 0.849 0.554 1.00 96.62 76 ALA A N 1
ATOM 630 C CA . ALA A 1 76 ? 6.430 2.121 0.609 1.00 96.62 76 ALA A CA 1
ATOM 631 C C . ALA A 1 76 ? 4.969 1.927 1.045 1.00 96.62 76 ALA A C 1
ATOM 633 O O . ALA A 1 76 ? 4.526 2.589 1.979 1.00 96.62 76 ALA A O 1
ATOM 634 N N . MET A 1 77 ? 4.259 0.953 0.462 1.00 95.44 77 MET A N 1
ATOM 635 C CA . MET A 1 77 ? 2.881 0.623 0.855 1.00 95.44 77 MET A CA 1
ATOM 636 C C . MET A 1 77 ? 2.768 0.169 2.317 1.00 95.44 77 MET A C 1
ATOM 638 O O . MET A 1 77 ? 1.763 0.436 2.972 1.00 95.44 77 MET A O 1
ATOM 642 N N . SER A 1 78 ? 3.761 -0.566 2.828 1.00 95.69 78 SER A N 1
ATOM 643 C CA . SER A 1 78 ? 3.780 -1.001 4.229 1.00 95.69 78 SER A CA 1
ATOM 644 C C . SER A 1 78 ? 3.915 0.189 5.175 1.00 95.69 78 SER A C 1
ATOM 646 O O . SER A 1 78 ? 3.151 0.298 6.129 1.00 95.69 78 SER A O 1
ATOM 648 N N . ILE A 1 79 ? 4.855 1.087 4.879 1.00 97.62 79 ILE A N 1
ATOM 649 C CA . ILE A 1 79 ? 5.106 2.294 5.675 1.00 97.62 79 ILE A CA 1
ATOM 650 C C . ILE A 1 79 ? 3.888 3.218 5.640 1.00 97.62 79 ILE A C 1
ATOM 652 O O . ILE A 1 79 ? 3.464 3.722 6.674 1.00 97.62 79 ILE A O 1
ATOM 656 N N . GLU A 1 80 ? 3.286 3.413 4.467 1.00 96.44 80 GLU A N 1
ATOM 657 C CA . GLU A 1 80 ? 2.079 4.227 4.322 1.00 96.44 80 GLU A CA 1
ATOM 658 C C . GLU A 1 80 ? 0.938 3.704 5.205 1.00 96.44 80 GLU A C 1
ATOM 660 O O . GLU A 1 80 ? 0.315 4.478 5.930 1.00 96.44 80 GLU A O 1
ATOM 665 N N . ARG A 1 81 ? 0.707 2.385 5.219 1.00 92.75 81 ARG A N 1
ATOM 666 C CA . ARG A 1 81 ? -0.307 1.763 6.088 1.00 92.75 81 ARG A CA 1
ATOM 667 C C . ARG A 1 81 ? -0.025 1.983 7.569 1.00 92.75 81 ARG A C 1
ATOM 669 O O . ARG A 1 81 ? -0.955 2.270 8.318 1.00 92.75 81 ARG A O 1
ATOM 676 N N . GLU A 1 82 ? 1.230 1.852 7.985 1.00 95.56 82 GLU A N 1
ATOM 677 C CA . GLU A 1 82 ? 1.640 2.072 9.373 1.00 95.56 82 GLU A CA 1
ATOM 678 C C . GLU A 1 82 ? 1.428 3.531 9.796 1.00 95.56 82 GLU A C 1
ATOM 680 O O . GLU A 1 82 ? 0.812 3.793 10.829 1.00 95.56 82 GLU A O 1
ATOM 685 N N . ILE A 1 83 ? 1.845 4.485 8.957 1.00 96.88 83 ILE A N 1
ATOM 686 C CA . ILE A 1 83 ? 1.651 5.919 9.207 1.00 96.88 83 ILE A CA 1
ATOM 687 C C . ILE A 1 83 ? 0.161 6.259 9.263 1.00 96.88 83 ILE A C 1
ATOM 689 O O . ILE A 1 83 ? -0.260 6.985 10.161 1.00 96.88 83 ILE A O 1
ATOM 693 N N . ILE A 1 84 ? -0.653 5.729 8.347 1.00 94.00 84 ILE A N 1
ATOM 694 C CA . ILE A 1 84 ? -2.108 5.923 8.378 1.00 94.00 84 ILE A CA 1
ATOM 695 C C . ILE A 1 84 ? -2.691 5.368 9.682 1.00 94.00 84 ILE A C 1
ATOM 697 O O . ILE A 1 84 ? -3.488 6.051 10.320 1.00 94.00 84 ILE A O 1
ATOM 701 N N . GLY A 1 85 ? -2.273 4.175 10.116 1.00 92.12 85 GLY A N 1
ATOM 702 C CA . GLY A 1 85 ? -2.695 3.591 11.392 1.00 92.12 85 GLY A CA 1
ATOM 703 C C . GLY A 1 85 ? -2.339 4.474 12.589 1.00 92.12 85 GLY A C 1
ATOM 704 O O . GLY A 1 85 ? -3.197 4.762 13.423 1.00 92.12 85 GLY A O 1
ATOM 705 N N . LEU A 1 86 ? -1.107 4.983 12.629 1.00 94.81 86 LEU A N 1
ATOM 706 C CA . LEU A 1 86 ? -0.651 5.909 13.665 1.00 94.81 86 LEU A CA 1
ATOM 707 C C . LEU A 1 86 ? -1.468 7.209 13.667 1.00 94.81 86 LEU A C 1
ATOM 709 O O . LEU A 1 86 ? -1.906 7.661 14.723 1.00 94.81 86 LEU A O 1
ATOM 713 N N . ARG A 1 87 ? -1.720 7.797 12.493 1.00 94.25 87 ARG A N 1
ATOM 714 C CA . ARG A 1 87 ? -2.521 9.025 12.370 1.00 94.25 87 ARG A CA 1
ATOM 715 C C . ARG A 1 87 ? -3.978 8.810 12.767 1.00 94.25 87 ARG A C 1
ATOM 717 O O . ARG A 1 87 ? -4.541 9.665 13.442 1.00 94.25 87 ARG A O 1
ATOM 724 N N . ARG A 1 88 ? -4.568 7.666 12.415 1.00 93.38 88 ARG A N 1
ATOM 725 C CA . ARG A 1 88 ? -5.915 7.271 12.855 1.00 93.38 88 ARG A CA 1
ATOM 726 C C . ARG A 1 88 ? -5.988 7.136 14.376 1.00 93.38 88 ARG A C 1
ATOM 728 O O . ARG A 1 88 ? -6.914 7.660 14.981 1.00 93.38 88 ARG A O 1
ATOM 735 N N . ALA A 1 89 ? -4.998 6.494 14.998 1.00 92.62 89 ALA A N 1
ATOM 736 C CA . ALA A 1 89 ? -4.939 6.370 16.453 1.00 92.62 89 ALA A CA 1
ATOM 737 C C . ALA A 1 89 ? -4.807 7.738 17.141 1.00 92.62 89 ALA A C 1
ATOM 739 O O . ALA A 1 89 ? -5.525 8.000 18.099 1.00 92.62 89 ALA A O 1
ATOM 740 N N . GLN A 1 90 ? -3.946 8.622 16.617 1.00 94.06 90 GLN A N 1
ATOM 741 C CA . GLN A 1 90 ? -3.806 10.000 17.106 1.00 94.06 90 GLN A CA 1
ATOM 742 C C . GLN A 1 90 ? -5.121 10.778 17.005 1.00 94.06 90 GLN A C 1
ATOM 744 O O . GLN A 1 90 ? -5.509 11.441 17.958 1.00 94.06 90 GLN A O 1
ATOM 749 N N . PHE A 1 91 ? -5.821 10.660 15.876 1.00 92.44 91 PHE A N 1
ATOM 750 C CA . PHE A 1 91 ? -7.116 11.303 15.667 1.00 92.44 91 PHE A CA 1
ATOM 751 C C . PHE A 1 91 ? -8.170 10.837 16.685 1.00 92.44 91 PHE A C 1
ATOM 753 O O . PHE A 1 91 ? -8.916 11.651 17.214 1.00 92.44 91 PHE A O 1
ATOM 760 N N . MET A 1 92 ? -8.195 9.544 17.021 1.00 93.50 92 MET A N 1
ATOM 761 C CA . MET A 1 92 ? -9.167 8.985 17.970 1.00 93.50 92 MET A CA 1
ATOM 762 C C . MET A 1 92 ? -8.845 9.254 19.448 1.00 93.50 92 MET A C 1
ATOM 764 O O . MET A 1 92 ? -9.643 8.884 20.310 1.00 93.50 92 MET A O 1
ATOM 768 N N . MET A 1 93 ? -7.709 9.883 19.777 1.00 94.06 93 MET A N 1
ATOM 769 C CA . MET A 1 93 ? -7.343 10.157 21.175 1.00 94.06 93 MET A CA 1
ATOM 770 C C . MET A 1 93 ? -8.367 11.053 21.885 1.00 94.06 93 MET A C 1
ATOM 772 O O . MET A 1 93 ? -8.634 10.853 23.066 1.00 94.06 93 MET A O 1
ATOM 776 N N . GLU A 1 94 ? -8.968 12.002 21.168 1.00 92.69 94 GLU A N 1
ATOM 777 C CA . GLU A 1 94 ? -9.982 12.926 21.707 1.00 92.69 94 GLU A CA 1
ATOM 778 C C . GLU A 1 94 ? -11.399 12.319 21.737 1.00 92.69 94 GLU A C 1
ATOM 780 O O . GLU A 1 94 ? -12.343 12.904 22.272 1.00 92.69 94 GLU A O 1
ATOM 785 N N . GLU A 1 95 ? -11.553 11.111 21.197 1.00 91.94 95 GLU A N 1
ATOM 786 C CA . GLU A 1 95 ? -12.833 10.421 21.034 1.00 91.94 95 GLU A CA 1
ATOM 787 C C . GLU A 1 95 ? -13.022 9.271 22.043 1.00 91.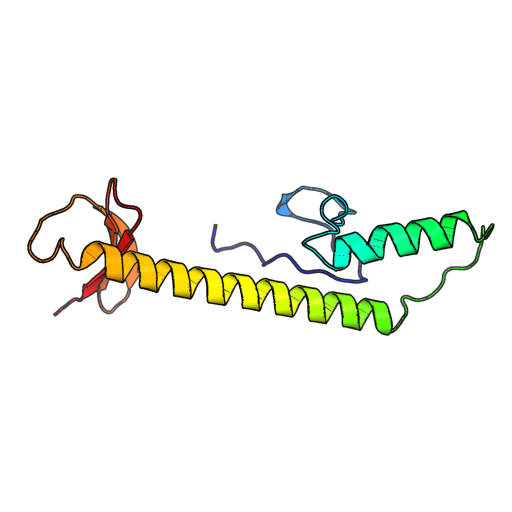94 95 GLU A C 1
ATOM 789 O O . GLU A 1 95 ? -13.988 8.507 21.970 1.00 91.94 95 GLU A O 1
ATOM 794 N N . ILE A 1 96 ? -12.110 9.139 23.013 1.00 93.94 96 ILE A N 1
ATOM 795 C CA . ILE A 1 96 ? -12.163 8.101 24.048 1.00 93.94 96 ILE A CA 1
ATOM 796 C C . ILE A 1 96 ? -13.432 8.261 24.900 1.00 93.94 96 ILE A C 1
ATOM 798 O O . ILE A 1 96 ? -13.740 9.338 25.402 1.00 93.94 96 ILE A O 1
ATOM 802 N N . GLY A 1 97 ? -14.159 7.154 25.087 1.00 94.44 97 GLY A N 1
ATOM 803 C CA . GLY A 1 97 ? -15.399 7.101 25.870 1.00 94.44 97 GLY A CA 1
ATOM 804 C C . GLY A 1 97 ? -16.665 7.442 25.079 1.00 94.44 97 GLY A C 1
ATOM 805 O O . GLY A 1 97 ? -17.767 7.260 25.597 1.00 94.44 97 GLY A O 1
ATOM 806 N N . LYS A 1 98 ? -16.536 7.889 23.826 1.00 93.31 98 LYS A N 1
ATOM 807 C CA . LYS A 1 98 ? -17.679 8.110 22.934 1.00 93.31 98 LYS A CA 1
ATOM 808 C C . LYS A 1 98 ? -18.108 6.808 22.256 1.00 93.31 98 LYS A C 1
ATOM 810 O O . LYS A 1 98 ? -17.360 5.832 22.197 1.00 93.31 98 LYS A O 1
ATOM 815 N N . THR A 1 99 ? -19.338 6.802 21.750 1.00 93.44 99 THR A N 1
ATOM 816 C CA . THR A 1 99 ? -19.928 5.661 21.045 1.00 93.44 99 THR A CA 1
ATOM 817 C C . THR A 1 99 ? -20.039 5.955 19.558 1.00 93.44 99 THR A C 1
ATOM 819 O O . THR A 1 99 ? -20.308 7.083 19.151 1.00 93.44 99 THR A O 1
ATOM 822 N N . PHE A 1 100 ? -19.817 4.923 18.751 1.00 93.44 100 PHE A N 1
ATOM 823 C CA . PHE A 1 100 ? -19.806 5.009 17.298 1.00 93.44 100 PHE A CA 1
ATOM 824 C C . PHE A 1 100 ? -20.549 3.811 16.717 1.00 93.44 100 PHE A C 1
ATOM 826 O O . PHE A 1 100 ? -20.464 2.703 17.252 1.00 93.44 100 PHE A O 1
ATOM 833 N N . TYR A 1 101 ? -21.247 4.032 15.606 1.00 94.50 101 TYR A N 1
ATOM 834 C CA . TYR A 1 101 ? -21.721 2.944 14.756 1.00 94.50 101 TYR A CA 1
ATOM 835 C C . TYR A 1 101 ? -20.549 2.382 13.950 1.00 94.50 101 TYR A C 1
ATOM 837 O O . TYR A 1 101 ? -19.581 3.092 13.673 1.00 94.50 101 TYR A O 1
ATOM 845 N N . GLY A 1 102 ? -20.613 1.103 13.590 1.00 94.00 102 GLY A N 1
ATOM 846 C CA . GLY A 1 102 ? -19.538 0.457 12.852 1.00 94.00 102 GLY A CA 1
ATOM 847 C C . GLY A 1 102 ? -19.932 -0.885 12.252 1.00 94.00 102 GLY A C 1
ATOM 848 O O . GLY A 1 102 ? -20.884 -1.537 12.683 1.00 94.00 102 GLY A O 1
ATOM 849 N N . LEU A 1 103 ? -19.164 -1.296 11.251 1.00 94.69 103 LEU A N 1
ATOM 850 C CA . LEU A 1 103 ? -19.338 -2.522 10.484 1.00 94.69 103 LEU A CA 1
ATOM 851 C C . LEU A 1 103 ? -18.281 -3.546 10.897 1.00 94.69 103 LEU A C 1
ATOM 853 O O . LEU A 1 103 ? -17.093 -3.238 10.965 1.00 94.69 103 LEU A O 1
ATOM 857 N N . ILE A 1 104 ? -18.690 -4.793 11.134 1.00 95.19 104 ILE A N 1
ATOM 858 C CA . ILE A 1 104 ? -17.746 -5.885 11.404 1.00 95.19 104 ILE A CA 1
ATOM 859 C C . ILE A 1 104 ? -17.060 -6.279 10.090 1.00 95.19 104 ILE A C 1
ATOM 861 O O . ILE A 1 104 ? -17.697 -6.814 9.183 1.00 95.19 104 ILE A O 1
ATOM 865 N N . ILE A 1 105 ? -15.748 -6.052 9.998 1.00 93.56 105 ILE A N 1
ATOM 866 C CA . ILE A 1 105 ? -14.943 -6.292 8.782 1.00 93.56 105 ILE A CA 1
ATOM 867 C C . ILE A 1 105 ? -14.063 -7.549 8.865 1.00 93.56 105 ILE A C 1
ATOM 869 O O . ILE A 1 105 ? -13.430 -7.955 7.882 1.00 93.56 105 ILE A O 1
ATOM 873 N N . GLY A 1 106 ? -13.995 -8.184 10.035 1.00 92.69 106 GLY A N 1
ATOM 874 C CA . GLY A 1 106 ? -13.243 -9.420 10.221 1.00 92.69 106 GLY A CA 1
ATOM 875 C C . GLY A 1 106 ? -13.448 -10.036 11.595 1.00 92.69 106 GLY A C 1
ATOM 876 O O . GLY A 1 106 ? -13.597 -9.328 12.583 1.00 92.69 106 GLY A O 1
ATOM 877 N N . VAL A 1 107 ? -13.413 -11.363 11.655 1.00 94.38 107 VAL A N 1
ATOM 878 C CA . VAL A 1 107 ? -13.554 -12.138 12.893 1.00 94.38 107 VAL A CA 1
ATOM 879 C C . VAL A 1 107 ? -12.315 -13.008 13.062 1.00 94.38 107 VAL A C 1
ATOM 881 O O . VAL A 1 107 ? -11.831 -13.603 12.095 1.00 94.38 107 VAL A O 1
ATOM 884 N N . THR A 1 108 ? -11.782 -13.063 14.278 1.00 92.81 108 THR A N 1
ATOM 885 C CA . THR A 1 108 ? -10.646 -13.903 14.667 1.00 92.81 108 THR A CA 1
ATOM 886 C C . THR A 1 108 ? -10.993 -14.679 15.939 1.00 92.81 108 THR A C 1
ATOM 888 O O . THR A 1 108 ? -11.980 -14.396 16.610 1.00 92.81 108 THR A O 1
ATOM 891 N N . GLY A 1 109 ? -10.182 -15.674 16.307 1.00 93.25 109 GLY A N 1
ATOM 892 C CA . GLY A 1 109 ? -10.425 -16.440 17.539 1.00 93.25 109 GLY A CA 1
ATOM 893 C C . GLY A 1 109 ? -10.351 -15.603 18.825 1.00 93.25 109 GLY A C 1
ATOM 894 O O . GLY A 1 109 ? -10.923 -15.988 19.834 1.00 93.25 109 GLY A O 1
ATOM 895 N N . PHE A 1 110 ? -9.672 -14.453 18.789 1.00 92.69 110 PHE A N 1
ATOM 896 C CA . PHE A 1 110 ? -9.471 -13.570 19.945 1.00 92.69 110 PHE A CA 1
ATOM 897 C C . PHE A 1 110 ? -10.376 -12.325 19.934 1.00 92.69 110 PHE A C 1
ATOM 899 O O . PHE A 1 110 ? -10.196 -11.434 20.765 1.00 92.69 110 PHE A O 1
ATOM 906 N N . GLY A 1 111 ? -11.320 -12.225 18.995 1.00 95.69 111 GLY A N 1
ATOM 907 C CA . GLY A 1 111 ? -12.213 -11.074 18.891 1.00 95.69 111 GLY A CA 1
ATOM 908 C C . GLY A 1 111 ? -12.639 -10.757 17.462 1.00 95.69 111 GLY A C 1
ATOM 909 O O . GLY A 1 111 ? -12.584 -11.598 16.566 1.00 95.69 111 GLY A O 1
ATOM 910 N N . PHE A 1 112 ? -13.059 -9.521 17.227 1.00 95.75 112 PHE A N 1
ATOM 911 C CA . PHE A 1 112 ? -13.474 -9.069 15.901 1.00 95.75 112 PHE A CA 1
ATOM 912 C C . PHE A 1 112 ? -13.065 -7.620 15.640 1.00 95.75 112 PHE A C 1
ATOM 914 O O . PHE A 1 112 ? -12.943 -6.806 16.554 1.00 95.75 112 PHE A O 1
ATOM 921 N N . PHE A 1 113 ? -12.825 -7.314 14.369 1.00 94.44 113 PHE A N 1
ATOM 922 C CA . PHE A 1 113 ? -12.467 -5.985 13.897 1.00 94.44 113 PHE A CA 1
ATOM 923 C C . PHE A 1 113 ? -13.712 -5.242 13.419 1.00 94.44 113 PHE A C 1
ATOM 925 O O . PHE A 1 113 ? -14.496 -5.785 12.634 1.00 94.44 113 PHE A O 1
ATOM 932 N N . VAL A 1 114 ? -13.855 -3.998 13.868 1.00 95.25 114 VAL A N 1
ATOM 933 C CA . VAL A 1 114 ? -14.951 -3.090 13.515 1.00 95.25 114 VAL A CA 1
ATOM 934 C C . VAL A 1 114 ? -14.372 -1.871 12.810 1.00 95.25 114 VAL A C 1
ATOM 936 O O . VAL A 1 114 ? -13.454 -1.243 13.333 1.00 95.25 114 VAL A O 1
ATOM 939 N N . GLU A 1 115 ? -14.899 -1.538 11.637 1.00 94.56 115 GLU A N 1
ATOM 940 C CA . GLU A 1 115 ? -14.659 -0.261 10.962 1.00 94.56 115 GLU A CA 1
ATOM 941 C C . GLU A 1 115 ? -15.756 0.725 11.372 1.00 94.56 115 GLU A C 1
ATOM 943 O O . GLU A 1 115 ? -16.938 0.409 11.247 1.00 94.56 115 GLU A O 1
ATOM 948 N N . LEU A 1 116 ? -15.384 1.890 11.900 1.00 94.12 116 LEU A N 1
ATOM 949 C CA . LEU A 1 116 ? -16.347 2.893 12.350 1.00 94.12 116 LEU A CA 1
ATOM 950 C C . LEU A 1 116 ? -17.004 3.598 11.156 1.00 94.12 116 LEU A C 1
ATOM 952 O O . LEU A 1 116 ? -16.356 3.934 10.164 1.00 94.12 116 LEU A O 1
ATOM 956 N N . GLU A 1 117 ? -18.304 3.857 11.262 1.00 88.81 117 GLU A N 1
ATOM 957 C CA . GLU A 1 117 ? -19.029 4.648 10.274 1.00 88.81 117 GLU A CA 1
ATOM 958 C C . GLU A 1 117 ? -18.595 6.116 10.343 1.00 88.81 117 GLU A C 1
ATOM 960 O O . GLU A 1 117 ? -18.351 6.663 11.418 1.00 88.81 117 GLU A O 1
ATOM 965 N N . ASN A 1 118 ? -18.517 6.775 9.183 1.00 81.88 118 ASN A N 1
ATOM 966 C CA . ASN A 1 118 ? -18.140 8.190 9.008 1.00 81.88 118 ASN A CA 1
ATOM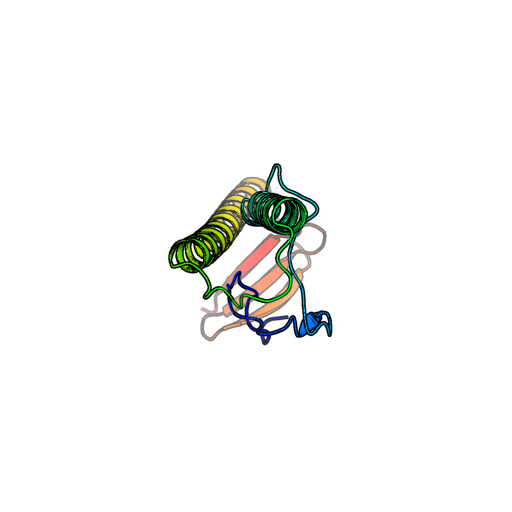 967 C C . ASN A 1 118 ? -16.695 8.552 9.390 1.00 81.88 118 ASN A C 1
ATOM 969 O O . ASN A 1 118 ? -16.193 9.599 8.982 1.00 81.88 118 ASN A O 1
ATOM 973 N N . VAL A 1 119 ? -16.005 7.680 10.117 1.00 78.62 119 VAL A N 1
ATOM 974 C CA . VAL A 1 119 ? -14.625 7.850 10.552 1.00 78.62 119 VAL A CA 1
ATOM 975 C C . VAL A 1 119 ? -13.895 6.590 10.109 1.00 78.62 119 VAL A C 1
ATOM 977 O O . VAL A 1 119 ? -13.942 5.603 10.821 1.00 78.62 119 VAL A O 1
ATOM 980 N N . PHE A 1 120 ? -13.286 6.591 8.913 1.00 81.12 120 PHE A N 1
ATOM 981 C CA . PHE A 1 120 ? -12.607 5.437 8.283 1.00 81.12 120 PHE A CA 1
ATOM 982 C C . PHE A 1 120 ? -11.436 4.892 9.134 1.00 81.12 120 PHE A C 1
ATOM 984 O O . PHE A 1 120 ? -10.261 5.035 8.778 1.00 81.12 120 PHE A O 1
ATOM 991 N N . VAL A 1 121 ? -11.749 4.312 10.287 1.00 92.12 121 VAL A N 1
ATOM 992 C CA . VAL A 1 121 ? -10.874 3.859 11.364 1.00 92.12 121 VAL A CA 1
ATOM 993 C C . VAL A 1 121 ? -11.340 2.470 11.766 1.00 92.12 121 VAL A C 1
ATOM 995 O O . VAL A 1 121 ? -12.528 2.223 11.935 1.00 92.12 121 VAL A O 1
ATOM 998 N N . GLU A 1 122 ? -10.382 1.568 11.937 1.00 92.00 122 GLU A N 1
ATOM 999 C CA . GLU A 1 122 ? -10.623 0.181 12.313 1.00 92.00 122 GLU A CA 1
ATOM 1000 C C . GLU A 1 122 ? -10.141 -0.048 13.750 1.00 92.00 122 GLU A C 1
ATOM 1002 O O . GLU A 1 122 ? -9.062 0.417 14.128 1.00 92.00 122 GLU A O 1
ATOM 1007 N N . GLY A 1 123 ? -10.922 -0.777 14.546 1.00 92.62 123 GLY A N 1
ATOM 1008 C CA . GLY A 1 123 ? -10.603 -1.139 15.927 1.00 92.62 123 GLY A CA 1
ATOM 1009 C C . GLY A 1 123 ? -10.838 -2.624 16.201 1.00 92.62 123 GLY A C 1
ATOM 1010 O O . GLY A 1 123 ? -11.604 -3.277 15.498 1.00 92.62 123 GLY A O 1
ATOM 1011 N N . LEU A 1 124 ? -10.171 -3.165 17.224 1.00 94.94 124 LEU A N 1
ATOM 1012 C CA . LEU A 1 124 ? -10.340 -4.548 17.682 1.00 94.94 124 LEU A CA 1
ATOM 1013 C C . LEU A 1 124 ? -11.194 -4.581 18.951 1.00 94.94 124 LEU A C 1
ATOM 1015 O O . LEU A 1 124 ? -10.805 -4.012 19.971 1.00 94.94 124 LEU A O 1
ATOM 1019 N N . VAL A 1 125 ? -12.288 -5.334 18.913 1.00 95.06 125 VAL A N 1
ATOM 1020 C CA . VAL A 1 125 ? -13.033 -5.748 20.104 1.00 95.06 125 VAL A CA 1
ATOM 1021 C C . VAL A 1 125 ? -12.512 -7.121 20.512 1.00 95.06 125 VAL A C 1
ATOM 1023 O O . VAL A 1 125 ? -12.643 -8.083 19.757 1.00 95.06 125 VAL A O 1
ATOM 1026 N N . LYS A 1 126 ? -11.864 -7.209 21.677 1.00 93.44 126 LYS A N 1
ATOM 1027 C CA . LYS A 1 126 ? -11.321 -8.471 22.200 1.00 93.44 126 LYS A CA 1
ATOM 1028 C C . LYS A 1 126 ? -12.420 -9.275 22.894 1.00 93.44 126 LYS A C 1
ATOM 1030 O O . LYS A 1 126 ? -13.213 -8.697 23.633 1.00 93.44 126 LYS A O 1
ATOM 1035 N N . ASN A 1 127 ? -12.423 -10.591 22.694 1.00 83.25 127 ASN A N 1
ATOM 1036 C CA . ASN A 1 127 ? -13.197 -11.491 23.550 1.00 83.25 127 ASN A CA 1
ATOM 1037 C C . ASN A 1 127 ? -12.489 -11.637 24.906 1.00 83.25 127 ASN A C 1
ATOM 1039 O O . ASN A 1 127 ? -11.257 -11.694 24.947 1.00 83.25 127 ASN A O 1
ATOM 1043 N N . PHE A 1 128 ? -13.278 -11.658 25.983 1.00 64.56 128 PHE A N 1
ATOM 1044 C CA . PHE A 1 128 ? -12.822 -11.957 27.343 1.00 64.56 128 PHE A CA 1
ATOM 1045 C C . PHE A 1 128 ? -12.652 -13.461 27.550 1.00 64.56 128 PHE A C 1
ATOM 1047 O O . PHE A 1 128 ? -13.449 -14.225 26.957 1.00 64.56 128 PHE A O 1
#

Sequence (128 aa):
MRTMKKARYSESKPGHYCLGFEHYAHFTSPIRRYPDLVVPRIIKKYLKINVLKKKRKPSSLLMEISEQSTHMEIKAMSIEREIIGLRRAQFMMEEIGKTFYGLIIGVTGFGFFVELENVFVEGLVKNF

Mean predicted aligned error: 7.0 Å